Protein AF-A0A2M7EJE0-F1 (afdb_monomer_lite)

Radius of gyration: 30.06 Å; chains: 1; bounding box: 63×24×87 Å

pLDDT: mean 80.67, std 21.47, range [31.56, 97.62]

Foldseek 3Di:
DPDDPVVVVVVVVVVLPPPPPPPPPPPPDDDDDDVVLVVVVVVLVVVLVVVSVVLVVVLVVLVVVLVVVLVVVVVVLVVVLVVVLVVLVVVLVVCCPPDDPVVNVVSVVVSVVVSVVSVVVSVVVVVVSVVVSVVSVVVSVVVSVVVVVVSVVVSVVVVVVSCVVRVHD

Sequence (169 aa):
MKRNTLALLGVLTVLLVASVGVHAEEATVGVTGNAEFKVSAKELRNTIKEERKALFEEGKEARETLREKNKTARENLREENKSEREQFRIDAKASLEGKTPEEKAALMVTIKADRKALSDKNQAERQEFRKAQWDKRKSVTVNIRANVEAFRESVRVRWEALLTSFGRK

Organism: NCBI:txid1974858

Structure (mmCIF, N/CA/C/O backbone):
data_AF-A0A2M7EJE0-F1
#
_entry.id   AF-A0A2M7EJE0-F1
#
loop_
_atom_site.group_PDB
_atom_site.id
_atom_site.type_symbol
_atom_site.label_atom_id
_atom_site.label_alt_id
_atom_site.label_comp_id
_atom_site.label_asym_id
_atom_site.label_entity_id
_atom_site.label_seq_id
_atom_site.pdbx_PDB_ins_code
_atom_site.Cartn_x
_atom_site.Cartn_y
_atom_site.Cartn_z
_atom_site.occupancy
_atom_site.B_iso_or_equiv
_atom_site.auth_seq_id
_atom_site.auth_comp_id
_atom_site.auth_asym_id
_atom_site.auth_atom_id
_atom_site.pdbx_PDB_model_num
ATOM 1 N N . MET A 1 1 ? -5.206 -21.120 5.003 1.00 37.75 1 MET A N 1
ATOM 2 C CA . MET A 1 1 ? -4.841 -20.654 3.645 1.00 37.75 1 MET A CA 1
ATOM 3 C C . MET A 1 1 ? -3.664 -19.677 3.738 1.00 37.75 1 MET A C 1
ATOM 5 O O . MET A 1 1 ? -3.863 -18.501 4.001 1.00 37.75 1 MET A O 1
ATOM 9 N N . LYS A 1 2 ? -2.421 -20.170 3.644 1.00 42.41 2 LYS A N 1
ATOM 10 C CA . LYS A 1 2 ? -1.180 -19.368 3.732 1.00 42.41 2 LYS A CA 1
ATOM 11 C C . LYS A 1 2 ? -0.164 -19.863 2.699 1.00 42.41 2 LYS A C 1
ATOM 13 O O . LYS A 1 2 ? 0.873 -20.399 3.061 1.00 42.41 2 LYS A O 1
ATOM 18 N N . ARG A 1 3 ? -0.485 -19.760 1.416 1.00 36.16 3 ARG A N 1
ATOM 19 C CA . ARG A 1 3 ? 0.440 -19.998 0.297 1.00 36.16 3 ARG A CA 1
ATOM 20 C C . ARG A 1 3 ? -0.100 -19.133 -0.838 1.00 36.16 3 ARG A C 1
ATOM 22 O O . ARG A 1 3 ? -1.255 -19.342 -1.168 1.00 36.16 3 ARG A O 1
ATOM 29 N N . ASN A 1 4 ? 0.618 -18.078 -1.253 1.00 38.09 4 ASN A N 1
ATOM 30 C CA . ASN A 1 4 ? 0.526 -17.424 -2.585 1.00 38.09 4 ASN A CA 1
ATOM 31 C C . ASN A 1 4 ? 1.178 -16.029 -2.665 1.00 38.09 4 ASN A C 1
ATOM 33 O O . ASN A 1 4 ? 1.406 -15.535 -3.763 1.00 38.09 4 ASN A O 1
ATOM 37 N N . THR A 1 5 ? 1.563 -15.386 -1.558 1.00 41.56 5 THR A N 1
ATOM 38 C CA . THR A 1 5 ? 2.222 -14.062 -1.625 1.00 41.56 5 THR A CA 1
ATOM 39 C C . THR A 1 5 ? 3.677 -14.106 -2.104 1.00 41.56 5 THR A C 1
ATOM 41 O O . THR A 1 5 ? 4.168 -13.104 -2.614 1.00 41.56 5 THR A O 1
ATOM 44 N N . LEU A 1 6 ? 4.352 -15.255 -1.999 1.00 34.09 6 LEU A N 1
ATOM 45 C CA . LEU A 1 6 ? 5.710 -15.458 -2.526 1.00 34.09 6 LEU A CA 1
ATOM 46 C C . LEU A 1 6 ? 5.729 -15.862 -4.009 1.00 34.09 6 LEU A C 1
ATOM 48 O O . LEU A 1 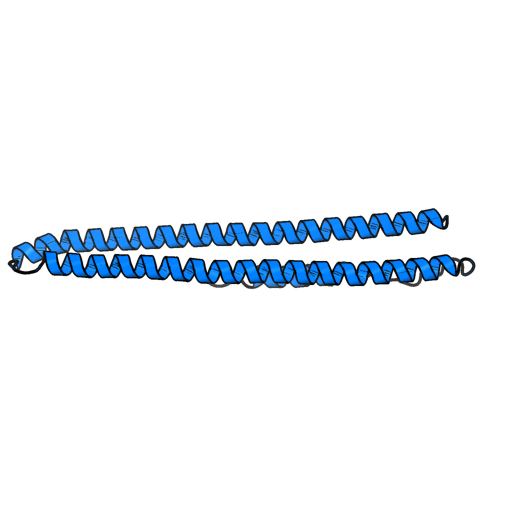6 ? 6.719 -15.616 -4.690 1.00 34.09 6 LEU A O 1
ATOM 52 N N . ALA A 1 7 ? 4.626 -16.401 -4.538 1.00 36.16 7 ALA A N 1
ATOM 53 C CA . ALA A 1 7 ? 4.559 -16.845 -5.930 1.00 36.16 7 ALA A CA 1
ATOM 54 C C . ALA A 1 7 ? 4.528 -15.664 -6.918 1.00 36.16 7 ALA A C 1
ATOM 56 O O . ALA A 1 7 ? 5.196 -15.705 -7.941 1.00 36.16 7 ALA A O 1
ATOM 57 N N . LEU A 1 8 ? 3.846 -14.559 -6.590 1.00 37.41 8 LEU A N 1
ATOM 58 C CA . LEU A 1 8 ? 3.809 -13.375 -7.466 1.00 37.41 8 LEU A CA 1
ATOM 59 C C . LEU A 1 8 ? 5.130 -12.590 -7.494 1.00 37.41 8 LEU A C 1
ATOM 61 O O . LEU A 1 8 ? 5.458 -11.982 -8.509 1.00 37.41 8 LEU A O 1
ATOM 65 N N . LEU A 1 9 ? 5.902 -12.628 -6.404 1.00 38.41 9 LEU A N 1
ATOM 66 C CA . LEU A 1 9 ? 7.243 -12.037 -6.359 1.00 38.41 9 LEU A CA 1
ATOM 67 C C . LEU A 1 9 ? 8.268 -12.906 -7.099 1.00 38.41 9 LEU A C 1
ATOM 69 O O . LEU A 1 9 ? 9.109 -12.352 -7.798 1.00 38.41 9 LEU A O 1
ATOM 73 N N . GLY A 1 10 ? 8.160 -14.237 -7.003 1.00 31.56 10 GLY A N 1
ATOM 74 C CA . GLY A 1 10 ? 9.043 -15.178 -7.704 1.00 31.56 10 GLY A CA 1
ATOM 75 C C . GLY A 1 10 ? 8.803 -15.267 -9.215 1.00 31.56 10 GLY A C 1
ATOM 76 O O . GLY A 1 10 ? 9.753 -15.427 -9.973 1.00 31.56 10 GLY A O 1
ATOM 77 N N . VAL A 1 11 ? 7.562 -15.099 -9.681 1.00 38.72 11 VAL A N 1
ATOM 78 C CA . VAL A 1 11 ? 7.248 -15.160 -11.123 1.00 38.72 11 VAL A CA 1
ATOM 79 C C . VAL A 1 11 ? 7.773 -13.929 -11.879 1.00 38.72 11 VAL A C 1
ATOM 81 O O . VAL A 1 11 ? 8.125 -14.032 -13.053 1.00 38.72 11 VAL A O 1
ATOM 84 N N . LEU A 1 12 ? 7.912 -12.770 -11.221 1.00 38.66 12 LEU A N 1
ATOM 85 C CA . LEU A 1 12 ? 8.420 -11.560 -11.882 1.00 38.66 12 LEU A CA 1
ATOM 86 C C . LEU A 1 12 ? 9.952 -11.510 -11.991 1.00 38.66 12 LEU A C 1
ATOM 88 O O . LEU A 1 12 ? 10.463 -10.877 -12.912 1.00 38.66 12 LEU A O 1
ATOM 92 N N . THR A 1 13 ? 10.688 -12.183 -11.101 1.00 38.59 13 THR A N 1
ATOM 93 C CA . THR A 1 13 ? 12.145 -12.354 -11.243 1.00 38.59 13 THR A CA 1
ATOM 94 C C . THR A 1 13 ? 12.485 -13.241 -12.440 1.00 38.59 13 THR A C 1
ATOM 96 O O . THR A 1 13 ? 13.477 -12.994 -13.118 1.00 38.59 13 THR A O 1
ATOM 99 N N . VAL A 1 14 ? 11.628 -14.215 -12.764 1.00 36.78 14 VAL A N 1
ATOM 100 C CA . VAL A 1 14 ? 11.802 -15.084 -13.940 1.00 36.78 14 VAL A CA 1
ATOM 101 C C . VAL A 1 14 ? 11.536 -14.324 -15.250 1.00 36.78 14 VAL A C 1
ATOM 103 O O . VAL A 1 14 ? 12.257 -14.515 -16.227 1.00 36.78 14 VAL A O 1
ATOM 106 N N . LEU A 1 15 ? 10.592 -13.376 -15.267 1.00 34.88 15 LEU A N 1
ATOM 107 C CA . LEU A 1 15 ? 10.309 -12.560 -16.460 1.00 34.88 15 LEU A CA 1
ATOM 108 C C . LEU A 1 15 ? 11.388 -11.512 -16.785 1.00 34.88 15 LEU A C 1
ATOM 110 O O . LEU A 1 15 ? 11.465 -11.065 -17.924 1.00 34.88 15 LEU A O 1
ATOM 114 N N . LEU A 1 16 ? 12.241 -11.141 -15.824 1.00 35.97 16 LEU A N 1
ATOM 115 C CA . LEU A 1 16 ? 13.325 -10.167 -16.036 1.00 35.97 16 LEU A CA 1
ATOM 116 C C . LEU A 1 16 ? 14.644 -10.824 -16.497 1.00 35.97 16 LEU A C 1
ATOM 118 O O . LEU A 1 16 ? 15.543 -10.137 -16.992 1.00 35.97 16 LEU A O 1
ATOM 122 N N . VAL A 1 17 ? 14.745 -12.152 -16.360 1.00 38.41 17 VAL A N 1
ATOM 123 C CA . VAL A 1 17 ? 15.929 -12.949 -16.724 1.00 38.41 17 VAL A CA 1
ATOM 124 C C . VAL A 1 17 ? 15.751 -13.671 -18.069 1.00 38.41 17 VAL A C 1
ATOM 126 O O . VAL A 1 17 ? 16.739 -13.895 -18.759 1.00 38.41 17 VAL A O 1
ATOM 129 N N . ALA A 1 18 ? 14.524 -13.973 -18.508 1.00 33.56 18 ALA A N 1
ATOM 130 C CA . ALA A 1 18 ? 14.316 -14.883 -19.641 1.00 33.56 18 ALA A CA 1
ATOM 131 C C . ALA A 1 18 ? 14.226 -14.251 -21.050 1.00 33.56 18 ALA A C 1
ATOM 133 O O . ALA A 1 18 ? 14.285 -14.994 -22.023 1.00 33.56 18 ALA A O 1
ATOM 134 N N . SER A 1 19 ? 14.090 -12.928 -21.223 1.00 38.44 19 SER A N 1
ATOM 135 C CA . SER A 1 19 ? 13.755 -12.364 -22.554 1.00 38.44 19 SER A CA 1
ATOM 136 C C . SER A 1 19 ? 14.851 -11.564 -23.263 1.00 38.44 19 SER A C 1
ATOM 138 O O . SER A 1 19 ? 14.570 -10.935 -24.279 1.00 38.44 19 SER A O 1
ATOM 140 N N . VAL A 1 20 ? 16.093 -11.579 -22.774 1.00 43.56 20 VAL A N 1
ATOM 141 C CA . VAL A 1 20 ? 17.253 -11.087 -23.550 1.00 43.56 20 VAL A CA 1
ATOM 142 C C . VAL A 1 20 ? 18.377 -12.120 -23.507 1.00 43.56 20 VAL A C 1
ATOM 144 O O . VAL A 1 20 ? 19.553 -11.804 -23.376 1.00 43.56 20 VAL A O 1
ATOM 147 N N . GLY A 1 21 ? 18.009 -13.393 -23.640 1.00 34.94 21 GLY A N 1
ATOM 148 C CA . GLY A 1 21 ? 18.887 -14.351 -24.290 1.00 34.94 21 GLY A CA 1
ATOM 149 C C . GLY A 1 21 ? 18.871 -14.043 -25.780 1.00 34.94 21 GLY A C 1
ATOM 150 O O . GLY A 1 21 ? 18.246 -14.774 -26.541 1.00 34.94 21 GLY A O 1
ATOM 151 N N . VAL A 1 22 ? 19.521 -12.948 -26.193 1.00 40.69 22 VAL A N 1
ATOM 152 C CA . VAL A 1 22 ? 20.003 -12.839 -27.572 1.00 40.69 22 VAL A CA 1
ATOM 153 C C . VAL A 1 22 ? 21.067 -13.923 -27.675 1.00 40.69 22 VAL A C 1
ATOM 155 O O . VAL A 1 22 ? 22.246 -13.685 -27.420 1.00 40.69 22 VAL A O 1
ATOM 158 N N . HIS A 1 23 ? 20.615 -15.145 -27.955 1.00 33.44 23 HIS A N 1
ATOM 159 C CA . HIS A 1 23 ? 21.432 -16.154 -28.591 1.00 33.44 23 HIS A CA 1
ATOM 160 C C . HIS A 1 23 ? 21.789 -15.536 -29.935 1.00 33.44 23 HIS A C 1
ATOM 162 O O . HIS A 1 23 ? 21.058 -15.643 -30.915 1.00 33.44 23 HIS A O 1
ATOM 168 N N . ALA A 1 24 ? 22.892 -14.793 -29.941 1.00 38.69 24 ALA A N 1
ATOM 169 C CA . ALA A 1 24 ? 23.686 -14.596 -31.131 1.00 38.69 24 ALA A CA 1
ATOM 170 C C . ALA A 1 24 ? 24.288 -15.968 -31.453 1.00 38.69 24 ALA A C 1
ATOM 172 O O . ALA A 1 24 ? 25.471 -16.204 -31.235 1.00 38.69 24 ALA A O 1
ATOM 173 N N . GLU A 1 25 ? 23.429 -16.898 -31.869 1.00 34.81 25 GLU A N 1
ATOM 174 C CA . GLU A 1 25 ? 23.869 -18.023 -32.663 1.00 34.81 25 GLU A CA 1
ATOM 175 C C . GLU A 1 25 ? 24.489 -17.419 -33.913 1.00 34.81 25 GLU A C 1
ATOM 177 O O . GLU A 1 25 ? 23.966 -16.474 -34.515 1.00 34.81 25 GLU A O 1
ATOM 182 N N . GLU A 1 26 ? 25.683 -17.904 -34.200 1.00 39.03 26 GLU A N 1
ATOM 183 C CA . GLU A 1 26 ? 26.560 -17.483 -35.266 1.00 39.03 26 GLU A CA 1
ATOM 184 C C . GLU A 1 26 ? 25.863 -17.684 -36.616 1.00 39.03 26 GLU A C 1
ATOM 186 O O . GLU A 1 26 ? 26.068 -18.672 -37.313 1.00 39.03 26 GLU A O 1
ATOM 191 N N . ALA A 1 27 ? 25.036 -16.718 -37.015 1.00 38.16 27 ALA A N 1
ATOM 192 C CA . ALA A 1 27 ? 24.658 -16.542 -38.402 1.00 38.16 27 ALA A CA 1
ATOM 193 C C . ALA A 1 27 ? 25.917 -16.073 -39.139 1.00 38.16 27 ALA A C 1
ATOM 195 O O . ALA A 1 27 ? 26.210 -14.881 -39.259 1.00 38.16 27 ALA A O 1
ATOM 196 N N . THR A 1 28 ? 26.700 -17.050 -39.583 1.00 42.28 28 THR A N 1
ATOM 197 C CA . THR A 1 28 ? 27.790 -16.929 -40.543 1.00 42.28 28 THR A CA 1
ATOM 198 C C . THR A 1 28 ? 27.217 -16.505 -41.897 1.00 42.28 28 THR A C 1
ATOM 200 O O . THR A 1 28 ? 27.160 -17.267 -42.853 1.00 42.28 28 THR A O 1
ATOM 203 N N . VAL A 1 29 ? 26.777 -15.249 -41.991 1.00 42.22 29 VAL A N 1
ATOM 204 C CA . VAL A 1 29 ? 26.425 -14.601 -43.256 1.00 42.22 29 VAL A CA 1
ATOM 205 C C . VAL A 1 29 ? 27.482 -13.541 -43.546 1.00 42.22 29 VAL A C 1
ATOM 207 O O . VAL A 1 29 ? 27.515 -12.488 -42.915 1.00 42.22 29 VAL A O 1
ATOM 210 N N . GLY A 1 30 ? 28.375 -13.863 -44.486 1.00 39.31 30 GLY A N 1
ATOM 211 C CA . GLY A 1 30 ? 29.156 -12.905 -45.276 1.00 39.31 30 GLY A CA 1
ATOM 212 C C . GLY A 1 30 ? 29.982 -11.888 -44.488 1.00 39.31 30 GLY A C 1
ATOM 213 O O . GLY A 1 30 ? 29.618 -10.721 -44.362 1.00 39.31 30 GLY A O 1
ATOM 214 N N . VAL A 1 31 ? 31.153 -12.304 -44.011 1.00 51.59 31 VAL A N 1
ATOM 215 C CA . VAL A 1 31 ? 32.162 -11.393 -43.462 1.00 51.59 31 VAL A CA 1
ATOM 216 C C . VAL A 1 31 ? 32.800 -10.597 -44.604 1.00 51.59 31 VAL A C 1
ATOM 218 O O . VAL A 1 31 ? 33.654 -11.113 -45.306 1.00 51.59 31 VAL A O 1
ATOM 221 N N . THR A 1 32 ? 32.389 -9.342 -44.786 1.00 46.00 32 THR A N 1
ATOM 222 C CA . THR A 1 32 ? 33.253 -8.146 -44.916 1.00 46.00 32 THR A CA 1
ATOM 223 C C . THR A 1 32 ? 32.375 -6.882 -44.976 1.00 46.00 32 THR A C 1
ATOM 225 O O . THR A 1 32 ? 31.321 -6.883 -45.596 1.00 46.00 32 THR A O 1
ATOM 228 N N . GLY A 1 33 ? 32.801 -5.795 -44.316 1.00 52.59 33 GLY A N 1
ATOM 229 C CA . GLY A 1 33 ? 32.312 -4.439 -44.622 1.00 52.59 33 GLY A CA 1
ATOM 230 C C . GLY A 1 33 ? 31.224 -3.844 -43.718 1.00 52.59 33 GLY A C 1
ATOM 231 O O . GLY A 1 33 ? 30.092 -3.653 -44.136 1.00 52.59 33 GLY A O 1
ATOM 232 N N . ASN A 1 34 ? 31.551 -3.514 -42.468 1.00 67.00 34 ASN A N 1
ATOM 233 C CA . ASN A 1 34 ? 31.708 -2.106 -42.071 1.00 67.00 34 ASN A CA 1
ATOM 234 C C . ASN A 1 34 ? 32.116 -2.074 -40.584 1.00 67.00 34 ASN A C 1
ATOM 236 O O . ASN A 1 34 ? 31.327 -2.439 -39.707 1.00 67.00 34 ASN A O 1
ATOM 240 N N . ALA A 1 35 ? 33.373 -1.725 -40.291 1.00 76.94 35 ALA A N 1
ATOM 241 C CA . ALA A 1 35 ? 33.867 -1.608 -38.915 1.00 76.94 35 ALA A CA 1
ATOM 242 C C . ALA A 1 35 ? 33.007 -0.626 -38.101 1.00 76.94 35 ALA A C 1
ATOM 244 O O . ALA A 1 35 ? 32.750 -0.863 -36.921 1.00 76.94 35 ALA A O 1
ATOM 245 N N . GLU A 1 36 ? 32.469 0.390 -38.774 1.00 76.38 36 GLU A N 1
ATOM 246 C CA . GLU A 1 36 ? 31.546 1.379 -38.225 1.00 76.38 36 GLU A CA 1
ATOM 247 C C . GLU A 1 36 ? 30.266 0.726 -37.688 1.00 76.38 36 GLU A C 1
ATOM 249 O O . GLU A 1 36 ? 29.888 0.997 -36.554 1.00 76.38 36 GLU A O 1
ATOM 254 N N . PHE A 1 37 ? 29.662 -0.238 -38.401 1.00 83.50 37 PHE A N 1
ATOM 255 C CA . PHE A 1 37 ? 28.483 -0.959 -37.897 1.00 83.50 37 PHE A CA 1
ATOM 256 C C . PHE A 1 37 ? 28.789 -1.713 -36.598 1.00 83.50 37 PHE A C 1
ATOM 258 O O . PHE A 1 37 ? 27.985 -1.713 -35.668 1.00 83.50 37 PHE A O 1
ATOM 265 N N . LYS A 1 38 ? 29.955 -2.371 -36.509 1.00 80.94 38 LYS A N 1
ATOM 266 C CA . LYS A 1 38 ? 30.350 -3.102 -35.292 1.00 80.94 38 LYS A CA 1
ATOM 267 C C . LYS A 1 38 ? 30.553 -2.151 -34.111 1.00 80.94 38 LYS A C 1
ATOM 269 O O . LYS A 1 38 ? 30.178 -2.504 -32.992 1.00 80.94 38 LYS A O 1
ATOM 274 N N . VAL A 1 39 ? 31.125 -0.972 -34.356 1.00 84.56 39 VAL A N 1
ATOM 275 C CA . VAL A 1 39 ? 31.301 0.077 -33.344 1.00 84.56 39 VAL A CA 1
ATOM 276 C C . VAL A 1 39 ? 29.941 0.620 -32.901 1.00 84.56 39 VAL A C 1
ATOM 278 O O . VAL A 1 39 ? 29.626 0.520 -31.717 1.00 84.56 39 VAL A O 1
ATOM 281 N N . SER A 1 40 ? 29.077 1.045 -33.827 1.00 84.31 40 SER A N 1
ATOM 282 C CA . SER A 1 40 ? 27.741 1.569 -33.508 1.00 84.31 40 SER A CA 1
ATOM 283 C C . SER A 1 40 ? 26.840 0.536 -32.823 1.00 84.31 40 SER A C 1
ATOM 285 O O . SER A 1 40 ? 26.119 0.859 -31.881 1.00 84.31 40 SER A O 1
ATOM 287 N N . ALA A 1 41 ? 26.912 -0.741 -33.215 1.00 86.12 41 ALA A N 1
ATOM 288 C CA . ALA A 1 41 ? 26.192 -1.814 -32.530 1.00 86.12 41 ALA A CA 1
ATOM 289 C C . ALA A 1 41 ? 26.703 -2.032 -31.097 1.00 86.12 41 ALA A C 1
ATOM 291 O O . ALA A 1 41 ? 25.916 -2.336 -30.198 1.00 86.12 41 ALA A O 1
ATOM 292 N N . LYS A 1 42 ? 28.014 -1.889 -30.862 1.00 88.38 42 LYS A N 1
ATOM 293 C CA . LYS A 1 42 ? 28.612 -1.988 -29.524 1.00 88.38 42 LYS A CA 1
ATOM 294 C C . LYS A 1 42 ? 28.209 -0.803 -28.646 1.00 88.38 42 LYS A C 1
ATOM 296 O O . LYS A 1 42 ? 27.859 -1.012 -27.487 1.00 88.38 42 LYS A O 1
ATOM 301 N N . GLU A 1 43 ? 28.209 0.406 -29.195 1.00 90.50 43 GLU A N 1
ATOM 302 C CA . GLU A 1 43 ? 27.730 1.616 -28.518 1.00 90.50 43 GLU A CA 1
ATOM 303 C C . GLU A 1 43 ? 26.254 1.489 -28.143 1.00 90.50 43 GLU A C 1
ATOM 305 O O . GLU A 1 43 ? 25.912 1.638 -26.972 1.00 90.50 43 GLU A O 1
ATOM 310 N N . LEU A 1 44 ? 25.399 1.079 -29.088 1.00 85.94 44 LEU A N 1
ATOM 311 C CA . LEU A 1 44 ? 23.978 0.850 -28.830 1.00 85.94 44 LEU A CA 1
ATOM 312 C C . LEU A 1 44 ? 23.763 -0.187 -27.717 1.00 85.94 44 LEU A C 1
ATOM 314 O O . LEU A 1 44 ? 22.972 0.046 -26.805 1.00 85.94 44 LEU A O 1
ATOM 318 N N . ARG A 1 45 ? 24.499 -1.308 -27.724 1.00 87.62 45 ARG A N 1
ATOM 319 C CA . ARG A 1 45 ? 24.428 -2.306 -26.638 1.00 87.62 45 ARG A CA 1
ATOM 320 C C . ARG A 1 45 ? 24.830 -1.730 -25.282 1.00 87.62 45 ARG A C 1
ATOM 322 O O . ARG A 1 45 ? 24.203 -2.075 -24.281 1.00 87.62 45 ARG A O 1
ATOM 329 N N . ASN A 1 46 ? 25.857 -0.884 -25.232 1.00 89.31 46 ASN A N 1
ATOM 330 C CA . ASN A 1 46 ? 26.290 -0.249 -23.989 1.00 89.31 46 ASN A CA 1
ATOM 331 C C . ASN A 1 46 ? 25.220 0.712 -23.459 1.00 89.31 46 ASN A C 1
ATOM 333 O O . ASN A 1 46 ? 24.869 0.626 -22.284 1.00 89.31 46 ASN A O 1
ATOM 337 N N . THR A 1 47 ? 24.636 1.543 -24.324 1.00 90.31 47 THR A N 1
ATOM 338 C CA . THR A 1 47 ? 23.534 2.442 -23.955 1.00 90.31 47 THR A CA 1
ATOM 339 C C . THR A 1 47 ? 22.335 1.661 -23.415 1.00 90.31 47 THR A C 1
ATOM 341 O O . THR A 1 47 ? 21.852 1.943 -22.322 1.00 90.31 47 THR A O 1
ATOM 344 N N . ILE A 1 48 ? 21.920 0.599 -24.113 1.00 89.69 48 ILE A N 1
ATOM 345 C CA . ILE A 1 48 ? 20.830 -0.292 -23.677 1.00 89.69 48 ILE A CA 1
ATOM 346 C C . ILE A 1 48 ? 21.140 -0.923 -22.314 1.00 89.69 48 ILE A C 1
ATOM 348 O O . ILE A 1 48 ? 20.248 -1.080 -21.480 1.00 89.69 48 ILE A O 1
ATOM 352 N N . LYS A 1 49 ? 22.396 -1.309 -22.069 1.00 88.88 49 LYS A N 1
ATOM 353 C CA . LYS A 1 49 ? 22.813 -1.910 -20.798 1.00 88.88 49 LYS A CA 1
ATOM 354 C C . LYS A 1 49 ? 22.665 -0.930 -19.635 1.00 88.88 49 LYS A C 1
ATOM 356 O O . LYS A 1 49 ? 22.188 -1.345 -18.579 1.00 88.88 49 LYS A O 1
ATOM 361 N N . GLU A 1 50 ? 23.058 0.327 -19.814 1.00 91.38 50 GLU A N 1
ATOM 362 C CA . GLU A 1 50 ? 22.926 1.349 -18.771 1.00 91.38 50 GLU A CA 1
ATOM 363 C C . GLU A 1 50 ? 21.463 1.756 -18.550 1.00 91.38 50 GLU A C 1
ATOM 365 O O . GLU A 1 50 ? 21.004 1.774 -17.410 1.00 91.38 50 GLU A O 1
ATOM 370 N N . GLU A 1 51 ? 20.679 1.941 -19.614 1.00 86.62 51 GLU A N 1
ATOM 371 C CA . GLU A 1 51 ? 19.236 2.208 -19.502 1.00 86.62 51 GLU A CA 1
ATOM 372 C C . GLU A 1 51 ? 18.485 1.063 -18.804 1.00 86.62 51 GLU A C 1
ATOM 374 O O . GLU A 1 51 ? 17.630 1.296 -17.949 1.00 86.62 51 GLU A O 1
ATOM 379 N N . ARG A 1 52 ? 18.840 -0.197 -19.098 1.00 87.69 52 ARG A N 1
ATOM 380 C CA . ARG A 1 52 ? 18.263 -1.364 -18.415 1.00 87.69 52 ARG A CA 1
ATOM 381 C C . ARG A 1 52 ? 18.564 -1.357 -16.917 1.00 87.69 52 ARG A C 1
ATOM 383 O O . ARG A 1 52 ? 17.701 -1.750 -16.132 1.00 87.69 52 ARG A O 1
ATOM 390 N N . LYS A 1 53 ? 19.776 -0.962 -16.510 1.00 91.00 53 LYS A N 1
ATOM 391 C CA . LYS A 1 53 ? 20.120 -0.834 -15.085 1.00 91.00 53 LYS A CA 1
ATOM 392 C C . LYS A 1 53 ? 19.295 0.266 -14.425 1.00 91.00 53 LYS A C 1
ATOM 394 O O . LYS A 1 53 ? 18.746 0.022 -13.357 1.00 91.00 53 LYS A O 1
ATOM 399 N N . ALA A 1 54 ? 19.166 1.423 -15.075 1.00 89.75 54 ALA A N 1
ATOM 400 C CA . ALA A 1 54 ? 18.363 2.530 -14.564 1.00 89.75 54 ALA A CA 1
ATOM 401 C C . ALA A 1 54 ? 16.897 2.113 -14.346 1.00 89.75 54 ALA A C 1
ATOM 403 O O . ALA A 1 54 ? 16.366 2.293 -13.255 1.00 89.75 54 ALA A O 1
ATOM 404 N N . LEU A 1 55 ? 16.284 1.440 -15.327 1.00 87.81 55 LEU A N 1
ATOM 405 C CA . LEU A 1 55 ? 14.920 0.904 -15.210 1.00 87.81 55 LEU A CA 1
ATOM 406 C C . LEU A 1 55 ? 14.767 -0.121 -14.079 1.00 87.81 55 LEU A C 1
ATOM 408 O O . LEU A 1 55 ? 13.718 -0.206 -13.437 1.00 87.81 55 LEU A O 1
ATOM 412 N N . PHE A 1 56 ? 15.796 -0.938 -13.845 1.00 85.56 56 PHE A N 1
ATOM 413 C CA . PHE A 1 56 ? 15.780 -1.908 -12.757 1.00 85.56 56 PHE A CA 1
ATOM 414 C C . PHE A 1 56 ? 15.816 -1.225 -11.384 1.00 85.56 56 PHE A C 1
ATOM 416 O O . PHE A 1 56 ? 15.029 -1.599 -10.510 1.00 85.56 56 PHE A O 1
ATOM 423 N N . GLU A 1 57 ? 16.685 -0.228 -11.199 1.00 89.81 57 GLU A N 1
ATOM 424 C CA . GLU A 1 57 ? 16.753 0.529 -9.945 1.00 89.81 57 GLU A CA 1
ATOM 425 C C . GLU A 1 57 ? 15.473 1.341 -9.709 1.00 89.81 57 GLU A C 1
ATOM 427 O O . GLU A 1 57 ? 14.904 1.246 -8.624 1.00 89.81 57 GLU A O 1
ATOM 432 N N . GLU A 1 58 ? 14.914 1.997 -10.730 1.00 87.56 58 GLU A N 1
ATOM 433 C CA . GLU A 1 58 ? 13.622 2.694 -10.621 1.00 87.56 58 GLU A CA 1
ATOM 434 C C . GLU A 1 58 ? 12.505 1.738 -10.155 1.00 87.56 58 GLU A C 1
ATOM 436 O O . GLU A 1 58 ? 11.742 2.018 -9.224 1.00 87.56 58 GLU A O 1
ATOM 441 N N . GLY A 1 59 ? 12.434 0.543 -10.754 1.00 86.50 59 GLY A N 1
ATOM 442 C CA . GLY A 1 59 ? 11.461 -0.478 -10.368 1.00 86.50 59 GLY A CA 1
ATOM 443 C C . GLY A 1 59 ? 11.655 -1.002 -8.941 1.00 86.50 59 GLY A C 1
ATOM 444 O O . GLY A 1 59 ? 10.682 -1.405 -8.292 1.00 86.50 59 GLY A O 1
ATOM 445 N N . LYS A 1 60 ? 12.891 -1.013 -8.437 1.00 88.00 60 LYS A N 1
ATOM 446 C CA . LYS A 1 60 ? 13.226 -1.406 -7.064 1.00 88.00 60 LYS A CA 1
ATOM 447 C C . LYS A 1 60 ? 12.846 -0.307 -6.072 1.00 88.00 60 LYS A C 1
ATOM 449 O O . LYS A 1 60 ? 12.132 -0.606 -5.112 1.00 88.00 60 LYS A O 1
ATOM 454 N N . GLU A 1 61 ? 13.210 0.941 -6.344 1.00 89.25 61 GLU A N 1
ATOM 455 C CA . GLU A 1 61 ? 12.862 2.107 -5.524 1.00 89.25 61 GLU A CA 1
ATOM 456 C C . GLU A 1 61 ? 11.344 2.290 -5.404 1.00 89.25 61 GLU A C 1
ATOM 458 O O . GLU A 1 61 ? 10.815 2.488 -4.305 1.00 89.25 61 GLU A O 1
ATOM 463 N N . ALA A 1 62 ? 10.600 2.124 -6.504 1.00 85.38 62 ALA A N 1
ATOM 464 C CA . ALA A 1 62 ? 9.139 2.199 -6.494 1.00 85.38 62 ALA A CA 1
ATOM 465 C C . ALA A 1 62 ? 8.507 1.141 -5.567 1.00 85.38 62 ALA A C 1
ATOM 467 O O . ALA A 1 62 ? 7.528 1.407 -4.857 1.00 85.38 62 ALA A O 1
ATOM 468 N N . ARG A 1 63 ? 9.074 -0.074 -5.533 1.00 86.31 63 ARG A N 1
ATOM 469 C CA . ARG A 1 63 ? 8.613 -1.155 -4.644 1.00 86.31 63 ARG A CA 1
ATOM 470 C C . ARG A 1 63 ? 8.962 -0.886 -3.189 1.00 86.31 63 ARG A C 1
ATOM 472 O O . ARG A 1 63 ? 8.145 -1.186 -2.317 1.00 86.31 63 ARG A O 1
ATOM 479 N N . GLU A 1 64 ? 10.152 -0.362 -2.928 1.00 91.06 64 GLU A N 1
ATOM 480 C CA . GLU A 1 64 ? 10.617 -0.029 -1.585 1.00 91.06 64 GLU A CA 1
ATOM 481 C C . GLU A 1 64 ? 9.785 1.104 -0.982 1.00 91.06 64 GLU A C 1
ATOM 483 O O . GLU A 1 64 ? 9.173 0.920 0.072 1.00 91.06 64 GLU A O 1
ATOM 488 N N . THR A 1 65 ? 9.585 2.180 -1.742 1.00 91.31 65 THR A N 1
ATOM 489 C CA . THR A 1 65 ? 8.693 3.292 -1.385 1.00 91.31 65 THR A CA 1
ATOM 490 C C . THR A 1 65 ? 7.285 2.800 -1.047 1.00 91.31 65 THR A C 1
ATOM 492 O O . THR A 1 65 ? 6.689 3.186 -0.037 1.00 91.31 65 THR A O 1
ATOM 495 N N . LEU A 1 66 ? 6.722 1.910 -1.875 1.00 91.00 66 LEU A N 1
ATOM 496 C CA . LEU A 1 66 ? 5.404 1.338 -1.608 1.00 91.00 66 LEU A CA 1
ATOM 497 C C . LEU A 1 66 ? 5.407 0.456 -0.348 1.00 91.00 66 LEU A C 1
ATOM 499 O O . LEU A 1 66 ? 4.420 0.415 0.391 1.00 91.00 66 LEU A O 1
ATOM 503 N N . ARG A 1 67 ? 6.485 -0.289 -0.095 1.00 89.50 67 ARG A N 1
ATOM 504 C CA . ARG A 1 67 ? 6.615 -1.153 1.082 1.00 89.50 67 ARG A CA 1
ATOM 505 C C . ARG A 1 67 ? 6.643 -0.337 2.370 1.00 89.50 67 ARG A C 1
ATOM 507 O O . ARG A 1 67 ? 5.944 -0.719 3.309 1.00 89.50 67 ARG A O 1
ATOM 514 N N . GLU A 1 68 ? 7.396 0.754 2.406 1.00 92.19 68 GLU A N 1
ATOM 515 C CA . GLU A 1 68 ? 7.487 1.640 3.569 1.00 92.19 68 GLU A CA 1
ATOM 516 C C . GLU A 1 68 ? 6.155 2.324 3.857 1.00 92.19 68 GLU A C 1
ATOM 518 O O . GLU A 1 68 ? 5.611 2.161 4.949 1.00 92.19 68 GLU A O 1
ATOM 523 N N . LYS A 1 69 ? 5.543 2.949 2.841 1.00 91.25 69 LYS A N 1
ATOM 524 C CA . LYS A 1 69 ? 4.206 3.557 2.968 1.00 91.25 69 LYS A CA 1
ATOM 525 C C . LYS A 1 69 ? 3.171 2.558 3.496 1.00 91.25 69 LYS A C 1
ATOM 527 O O . LYS A 1 69 ? 2.343 2.895 4.340 1.00 91.25 69 LYS A O 1
ATOM 532 N N . ASN A 1 70 ? 3.239 1.304 3.045 1.00 90.69 70 ASN A N 1
ATOM 533 C CA . ASN A 1 70 ? 2.352 0.237 3.516 1.00 90.69 70 ASN A CA 1
ATOM 534 C C . ASN A 1 70 ? 2.601 -0.174 4.964 1.00 90.69 70 ASN A C 1
ATOM 536 O O . ASN A 1 70 ? 1.656 -0.576 5.646 1.00 90.69 70 ASN A O 1
ATOM 540 N N . LYS A 1 71 ? 3.857 -0.143 5.413 1.00 91.38 71 LYS A N 1
ATOM 541 C CA . LYS A 1 71 ? 4.217 -0.458 6.793 1.00 91.38 71 LYS A CA 1
ATOM 542 C C . LYS A 1 71 ? 3.621 0.593 7.726 1.00 91.38 71 LYS A C 1
ATOM 544 O O . LYS A 1 71 ? 2.826 0.222 8.586 1.00 91.38 71 LYS A O 1
ATOM 549 N N . THR A 1 72 ? 3.896 1.867 7.462 1.00 92.81 72 THR A N 1
ATOM 550 C CA . THR A 1 72 ? 3.391 2.994 8.256 1.00 92.81 72 THR A CA 1
ATOM 551 C C . THR A 1 72 ? 1.867 3.014 8.288 1.00 92.81 72 THR A C 1
ATOM 553 O O . THR A 1 72 ? 1.266 3.025 9.355 1.00 92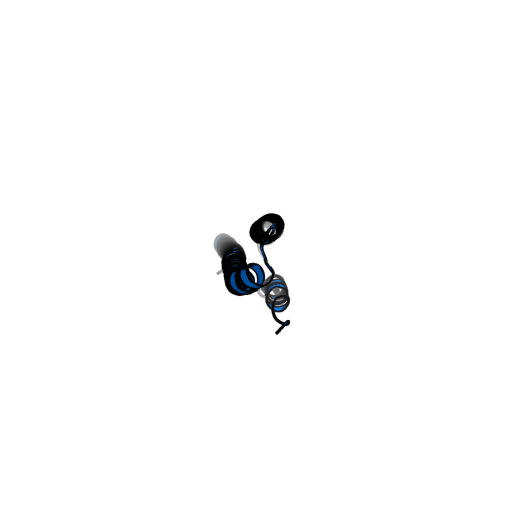.81 72 THR A O 1
ATOM 556 N N . ALA A 1 73 ? 1.206 2.897 7.132 1.00 92.38 73 ALA A N 1
ATOM 557 C CA . ALA A 1 73 ? -0.255 2.919 7.090 1.00 92.38 73 ALA A CA 1
ATOM 558 C C . ALA A 1 73 ? -0.893 1.742 7.861 1.00 92.38 73 ALA A C 1
ATOM 560 O O . ALA A 1 73 ? -1.977 1.873 8.426 1.00 92.38 73 ALA A O 1
ATOM 561 N N . ARG A 1 74 ? -0.220 0.584 7.916 1.00 94.50 74 ARG A N 1
ATOM 562 C CA . ARG A 1 74 ? -0.678 -0.573 8.696 1.00 94.50 74 ARG A CA 1
ATOM 563 C C . ARG A 1 74 ? -0.470 -0.377 10.196 1.00 94.50 74 ARG A C 1
ATOM 565 O O . ARG A 1 74 ? -1.261 -0.911 10.972 1.00 94.50 74 ARG A O 1
ATOM 572 N N . GLU A 1 75 ? 0.609 0.285 10.596 1.00 95.06 75 GLU A N 1
ATOM 573 C CA . GLU A 1 75 ? 0.885 0.632 11.993 1.00 95.06 75 GLU A CA 1
ATOM 574 C C . GLU A 1 75 ? -0.156 1.631 12.498 1.00 95.06 75 GLU A C 1
ATOM 576 O O . GLU A 1 75 ? -0.842 1.311 13.465 1.00 95.06 75 GLU A O 1
ATOM 581 N N . ASN A 1 76 ? -0.417 2.702 11.746 1.00 95.12 76 ASN A N 1
ATOM 582 C CA . ASN A 1 76 ? -1.456 3.683 12.074 1.00 95.12 76 ASN A CA 1
ATOM 583 C C . ASN A 1 76 ? -2.831 3.023 12.252 1.00 95.12 76 ASN A C 1
ATOM 585 O O . ASN A 1 76 ? -3.454 3.161 13.300 1.00 95.12 76 ASN A O 1
ATOM 589 N N . LEU A 1 77 ? -3.264 2.201 11.284 1.00 95.25 77 LEU A N 1
ATOM 590 C CA . LEU A 1 77 ? -4.546 1.493 11.383 1.00 95.25 77 LEU A CA 1
ATOM 591 C C . LEU A 1 77 ? -4.603 0.570 12.609 1.00 95.25 77 LEU A C 1
ATOM 593 O O . LEU A 1 77 ? -5.662 0.355 13.192 1.00 95.25 77 LEU A O 1
ATOM 597 N N . ARG A 1 78 ? -3.481 -0.051 12.988 1.00 94.56 78 ARG A N 1
ATOM 598 C CA . ARG A 1 78 ? -3.428 -0.921 14.170 1.00 94.56 78 ARG A CA 1
ATOM 599 C C . ARG A 1 78 ? -3.534 -0.128 15.461 1.00 94.56 78 ARG A C 1
ATOM 601 O O . ARG A 1 78 ? -4.191 -0.622 16.374 1.00 94.56 78 ARG A O 1
ATOM 608 N N . GLU A 1 79 ? -2.873 1.017 15.540 1.00 96.38 79 GLU A N 1
ATOM 609 C CA . GLU A 1 79 ? -2.896 1.892 16.710 1.00 96.38 79 GLU A CA 1
ATOM 610 C C . GLU A 1 79 ? -4.272 2.507 16.918 1.00 96.38 79 GLU A C 1
ATOM 612 O O . GLU A 1 79 ? -4.807 2.395 18.017 1.00 96.38 79 GLU A O 1
ATOM 617 N N . GLU A 1 80 ? -4.897 3.016 15.860 1.00 95.75 80 GLU A N 1
ATOM 618 C CA . GLU A 1 80 ? -6.270 3.526 15.885 1.00 95.75 80 GLU A CA 1
ATOM 619 C C . GLU A 1 80 ? -7.244 2.455 16.395 1.00 95.75 80 GLU A C 1
ATOM 621 O O . GLU A 1 80 ? -7.891 2.617 17.428 1.00 95.75 80 GLU A O 1
ATOM 626 N N . ASN A 1 81 ? -7.215 1.271 15.776 1.00 95.56 81 ASN A N 1
ATOM 627 C CA . ASN A 1 81 ? -8.019 0.126 16.197 1.00 95.56 81 ASN A CA 1
ATOM 628 C C . ASN A 1 81 ? -7.755 -0.327 17.643 1.00 95.56 81 ASN A C 1
ATOM 630 O O . ASN A 1 81 ? -8.627 -0.924 18.275 1.00 95.56 81 ASN A O 1
ATOM 634 N N . LYS A 1 82 ? -6.524 -0.168 18.140 1.00 95.75 82 LYS A N 1
ATOM 635 C CA . LYS A 1 82 ? -6.158 -0.514 19.518 1.00 95.75 82 LYS A CA 1
ATOM 636 C C . LYS A 1 82 ? -6.705 0.534 20.485 1.00 95.75 82 LYS A C 1
ATOM 638 O O . LYS A 1 82 ? -7.245 0.147 21.516 1.00 95.75 82 LYS A O 1
ATOM 643 N N . SER A 1 83 ? -6.580 1.811 20.134 1.00 96.12 83 SER A N 1
ATOM 644 C CA . SER A 1 83 ? -7.084 2.943 20.907 1.00 96.12 83 SER A CA 1
ATOM 645 C C . SER A 1 83 ? -8.600 2.866 21.072 1.00 96.12 83 SER A C 1
ATOM 647 O O . SER A 1 83 ? -9.083 2.862 22.198 1.00 96.12 83 SER A O 1
ATOM 649 N N . GLU A 1 84 ? -9.348 2.650 19.984 1.00 95.50 84 GLU A N 1
ATOM 650 C CA . GLU A 1 84 ? -10.812 2.511 20.040 1.00 95.50 84 GLU A CA 1
ATOM 651 C C . GLU A 1 84 ? -11.258 1.378 20.977 1.00 95.50 84 GLU A C 1
ATOM 653 O O . GLU A 1 84 ? -12.200 1.522 21.754 1.00 95.50 84 GLU A O 1
ATOM 658 N N . ARG A 1 85 ? -10.564 0.233 20.937 1.00 96.25 85 ARG A N 1
ATOM 659 C CA . ARG A 1 85 ? -10.871 -0.912 21.810 1.00 96.25 85 ARG A CA 1
ATOM 660 C C . ARG A 1 85 ? -10.572 -0.628 23.273 1.00 96.25 85 ARG A C 1
ATOM 662 O O . ARG A 1 85 ? -11.281 -1.138 24.138 1.00 96.25 85 ARG A O 1
ATOM 669 N N . GLU A 1 86 ? -9.506 0.115 23.544 1.00 96.94 86 GLU A N 1
ATOM 670 C CA . GLU A 1 86 ? -9.150 0.490 24.907 1.00 96.94 86 GLU A CA 1
ATOM 671 C C . GLU A 1 86 ? -10.126 1.526 25.458 1.00 96.94 86 GLU A C 1
ATOM 673 O O . GLU A 1 86 ? -10.619 1.348 26.569 1.00 96.94 86 GLU A O 1
ATOM 678 N N . GLN A 1 87 ? -10.496 2.525 24.655 1.00 97.12 87 GLN A N 1
ATOM 679 C CA . GLN A 1 87 ? -11.519 3.498 25.022 1.00 97.12 87 GLN A CA 1
ATOM 680 C C . GLN A 1 87 ? -12.850 2.803 25.323 1.00 97.12 87 GLN A C 1
ATOM 682 O O . GLN A 1 87 ? -13.405 2.979 26.402 1.00 97.12 87 GLN A O 1
ATOM 687 N N . PHE A 1 88 ? -13.285 1.888 24.449 1.00 97.25 88 PHE A N 1
ATOM 688 C CA . PHE A 1 88 ? -14.472 1.072 24.696 1.00 97.25 88 PHE A CA 1
ATOM 689 C C . PHE A 1 88 ? -14.392 0.307 26.028 1.00 97.25 88 PHE A C 1
ATOM 691 O O . PHE A 1 88 ? -15.378 0.193 26.752 1.00 97.25 88 PHE A O 1
ATOM 698 N N . ARG A 1 89 ? -13.217 -0.235 26.377 1.00 95.81 89 ARG A N 1
ATOM 699 C CA . ARG A 1 89 ? -13.010 -0.959 27.640 1.00 95.81 89 ARG A CA 1
ATOM 700 C C . ARG A 1 89 ? -13.144 -0.037 28.853 1.00 95.81 89 ARG A C 1
ATOM 702 O O . ARG A 1 89 ? -13.699 -0.467 29.865 1.00 95.81 89 ARG A O 1
ATOM 709 N N . ILE A 1 90 ? -12.634 1.188 28.756 1.00 97.56 90 ILE A N 1
ATOM 710 C CA . ILE A 1 90 ? -12.748 2.216 29.796 1.00 97.56 90 ILE A CA 1
ATOM 711 C C . ILE A 1 90 ? -14.218 2.606 29.979 1.00 97.56 90 ILE A C 1
ATOM 713 O O . ILE A 1 90 ? -14.730 2.513 31.094 1.00 97.56 90 ILE A O 1
ATOM 717 N N . ASP A 1 91 ? -14.913 2.927 28.890 1.00 96.50 91 ASP A N 1
ATOM 718 C CA . ASP A 1 91 ? -16.315 3.362 28.913 1.00 96.50 91 ASP A CA 1
ATOM 719 C C . ASP A 1 91 ? -17.243 2.254 29.428 1.00 96.50 91 ASP A C 1
ATOM 721 O O . ASP A 1 91 ? -18.122 2.489 30.262 1.00 96.50 91 ASP A O 1
ATOM 725 N N . ALA A 1 92 ? -17.004 1.011 29.000 1.00 95.44 92 ALA A N 1
ATOM 726 C CA . ALA A 1 92 ? -17.724 -0.157 29.493 1.00 95.44 92 ALA A CA 1
ATOM 727 C C . ALA A 1 92 ? -17.509 -0.370 30.996 1.00 95.44 92 ALA A C 1
ATOM 729 O O . ALA A 1 92 ? -18.446 -0.723 31.709 1.00 95.44 92 ALA A O 1
ATOM 730 N N . LYS A 1 93 ? -16.285 -0.158 31.497 1.00 95.69 93 LYS A N 1
ATOM 731 C CA . LYS A 1 93 ? -15.991 -0.274 32.929 1.00 95.69 93 LYS A CA 1
ATOM 732 C C . LYS A 1 93 ? -16.701 0.823 33.723 1.00 95.69 93 LYS A C 1
ATOM 734 O O . LYS A 1 93 ? -17.336 0.502 34.724 1.00 95.69 93 LYS A O 1
ATOM 739 N N . ALA A 1 94 ? -16.627 2.069 33.260 1.00 95.88 94 ALA A N 1
ATOM 740 C CA . ALA A 1 94 ? -17.293 3.207 33.888 1.00 95.88 94 ALA A CA 1
ATOM 741 C C . ALA A 1 94 ? -18.820 3.025 33.928 1.00 95.88 94 ALA A C 1
ATOM 743 O O . ALA A 1 94 ? -19.449 3.261 34.954 1.00 95.88 94 ALA A O 1
ATOM 744 N N . SER A 1 95 ? -19.414 2.493 32.855 1.00 94.12 95 SER A N 1
ATOM 745 C CA . SER A 1 95 ? -20.858 2.216 32.773 1.00 94.12 95 SER A CA 1
ATOM 746 C C . SER A 1 95 ? -21.350 1.174 33.789 1.00 94.12 95 SER A C 1
ATOM 748 O O . SER A 1 95 ? -22.539 1.121 34.099 1.00 94.12 95 SER A O 1
ATOM 750 N N . LEU A 1 96 ? -20.452 0.328 34.304 1.00 94.81 96 LEU A N 1
ATOM 751 C CA . LEU A 1 96 ? -20.756 -0.702 35.303 1.00 94.81 96 LEU A CA 1
ATOM 752 C C . LEU A 1 96 ? -20.439 -0.250 36.740 1.00 94.81 96 LEU A C 1
ATOM 754 O O . LEU A 1 96 ? -20.753 -0.971 37.692 1.00 94.81 96 LEU A O 1
ATOM 758 N N . GLU A 1 97 ? -19.791 0.897 36.925 1.00 95.12 97 GLU A N 1
ATOM 759 C CA . GLU A 1 97 ? -19.387 1.396 38.237 1.00 95.12 97 GLU A CA 1
ATOM 760 C C . GLU A 1 97 ? -20.604 1.866 39.052 1.00 95.12 97 GLU A C 1
ATOM 762 O O . GLU A 1 97 ? -21.552 2.432 38.516 1.00 95.12 97 GLU A O 1
ATOM 767 N N . GLY A 1 98 ? -20.635 1.552 40.352 1.00 94.44 98 GLY A N 1
ATOM 768 C CA . GLY A 1 98 ? -21.762 1.892 41.237 1.00 94.44 98 GLY A CA 1
ATOM 769 C C . GLY A 1 98 ? -23.077 1.131 40.987 1.00 94.44 98 GLY A C 1
ATOM 770 O O . GLY A 1 98 ? -24.035 1.335 41.724 1.00 94.44 98 GLY A O 1
ATOM 771 N N . LYS A 1 99 ? -23.132 0.236 39.989 1.00 95.50 99 LYS A N 1
ATOM 772 C CA . LYS A 1 99 ? -24.334 -0.534 39.619 1.00 95.50 99 LYS A CA 1
ATOM 773 C C . LYS A 1 99 ? -24.545 -1.804 40.447 1.00 95.50 99 LYS A C 1
ATOM 775 O O . LYS A 1 99 ? -23.573 -2.473 40.836 1.00 95.50 99 LYS A O 1
ATOM 780 N N . THR A 1 100 ? -25.812 -2.173 40.656 1.00 97.06 100 THR A N 1
ATOM 781 C CA . THR A 1 100 ? -26.192 -3.445 41.295 1.00 97.06 100 THR A CA 1
ATOM 782 C C . THR A 1 100 ? -25.838 -4.643 40.399 1.00 97.06 100 THR A C 1
ATOM 784 O O . THR A 1 100 ? -25.610 -4.476 39.196 1.00 97.06 100 THR A O 1
ATOM 787 N N . PRO A 1 101 ? -25.764 -5.877 40.936 1.00 94.94 101 PRO A N 1
ATOM 788 C CA . PRO A 1 101 ? -25.509 -7.069 40.123 1.00 94.94 101 PRO A CA 1
ATOM 789 C C . PRO A 1 101 ? -26.529 -7.277 38.992 1.00 94.94 101 PRO A C 1
ATOM 791 O O . PRO A 1 101 ? -26.150 -7.694 37.899 1.00 94.94 101 PRO A O 1
ATOM 794 N N . GLU A 1 102 ? -27.797 -6.945 39.231 1.00 93.62 102 GLU A N 1
ATOM 795 C CA . GLU A 1 102 ? -28.891 -7.081 38.262 1.00 93.62 102 GLU A CA 1
ATOM 796 C C . GLU A 1 102 ? -28.766 -6.058 37.125 1.00 93.62 102 GLU A C 1
ATOM 798 O O . GLU A 1 102 ? -28.813 -6.425 35.949 1.00 93.62 102 GLU A O 1
ATOM 803 N N . GLU A 1 103 ? -28.493 -4.790 37.453 1.00 94.50 103 GLU A N 1
ATOM 804 C CA . GLU A 1 103 ? -28.219 -3.748 36.455 1.00 94.50 103 GLU A CA 1
ATOM 805 C C . GLU A 1 103 ? -26.972 -4.082 35.622 1.00 94.50 103 GLU A C 1
ATOM 807 O O . GLU A 1 103 ? -26.970 -3.931 34.398 1.00 94.50 103 GLU A O 1
ATOM 812 N N . LYS A 1 104 ? -25.910 -4.586 36.267 1.00 95.94 104 LYS A N 1
ATOM 813 C CA . LYS A 1 104 ? -24.685 -5.027 35.583 1.00 95.94 104 LYS A CA 1
ATOM 814 C C . LYS A 1 104 ? -24.954 -6.172 34.618 1.00 95.94 104 LYS A C 1
ATOM 816 O O . LYS A 1 104 ? -24.382 -6.179 33.531 1.00 95.94 104 LYS A O 1
ATOM 821 N N . ALA A 1 105 ? -25.793 -7.136 34.997 1.00 94.06 105 ALA A N 1
ATOM 822 C CA . ALA A 1 105 ? -26.153 -8.255 34.133 1.00 94.06 105 ALA A CA 1
ATOM 823 C C . ALA A 1 105 ? -26.898 -7.775 32.879 1.00 94.06 105 ALA A C 1
ATOM 825 O O . ALA A 1 105 ? -26.546 -8.193 31.773 1.00 94.06 105 ALA A O 1
ATOM 826 N N . ALA A 1 106 ? -27.848 -6.848 33.037 1.00 94.69 106 ALA A N 1
ATOM 827 C CA . ALA A 1 106 ? -28.563 -6.236 31.919 1.00 94.69 106 ALA A CA 1
ATOM 828 C C . ALA A 1 106 ? -27.616 -5.448 30.989 1.00 94.69 106 ALA A C 1
ATOM 830 O O . ALA A 1 106 ? -27.602 -5.681 29.779 1.00 94.69 106 ALA A O 1
ATOM 831 N N . LEU A 1 107 ? -26.754 -4.588 31.545 1.00 95.12 107 LEU A N 1
ATOM 832 C CA . LEU A 1 107 ? -25.768 -3.804 30.783 1.00 95.12 107 LEU A CA 1
ATOM 833 C C . LEU A 1 107 ? -24.683 -4.670 30.129 1.00 95.12 107 LEU A C 1
ATOM 835 O O . LEU A 1 107 ? -24.140 -4.328 29.081 1.00 95.12 107 LEU A O 1
ATOM 839 N N . MET A 1 108 ? -24.348 -5.822 30.707 1.00 94.69 108 MET A N 1
ATOM 840 C CA . MET A 1 108 ? -23.357 -6.712 30.105 1.00 94.69 108 MET A CA 1
ATOM 841 C C . MET A 1 108 ? -23.818 -7.291 28.767 1.00 94.69 108 MET A C 1
ATOM 843 O O . MET A 1 108 ? -22.971 -7.618 27.934 1.00 94.69 108 MET A O 1
ATOM 847 N N . VAL A 1 109 ? -25.127 -7.430 28.545 1.00 96.19 109 VAL A N 1
ATOM 848 C CA . VAL A 1 109 ? -25.666 -7.891 27.259 1.00 96.19 109 VAL A CA 1
ATOM 849 C C . VAL A 1 109 ? -25.389 -6.855 26.170 1.00 96.19 109 VAL A C 1
ATOM 851 O O . VAL A 1 109 ? -24.851 -7.214 25.121 1.00 96.19 109 VAL A O 1
ATOM 854 N N . THR A 1 110 ? -25.668 -5.577 26.442 1.00 96.00 110 THR A N 1
ATOM 855 C CA . THR A 1 110 ? -25.431 -4.479 25.492 1.00 96.00 110 THR A CA 1
ATOM 856 C C . THR A 1 110 ? -23.940 -4.268 25.249 1.00 96.00 110 THR A C 1
ATOM 858 O O . THR A 1 110 ? -23.498 -4.342 24.108 1.00 96.00 110 THR A O 1
ATOM 861 N N . ILE A 1 111 ? -23.123 -4.188 26.304 1.00 96.38 111 ILE A N 1
ATOM 862 C CA . ILE A 1 111 ? -21.663 -4.038 26.181 1.00 96.38 111 ILE A CA 1
ATOM 863 C C . ILE A 1 111 ? -21.042 -5.194 25.374 1.00 96.38 111 ILE A C 1
ATOM 865 O O . ILE A 1 111 ? -20.113 -4.991 24.591 1.00 96.38 111 ILE A O 1
ATOM 869 N N . LYS A 1 112 ? -21.522 -6.435 25.530 1.00 96.25 112 LYS A N 1
ATOM 870 C CA . LYS A 1 112 ? -21.034 -7.560 24.711 1.00 96.25 112 LYS A CA 1
ATOM 871 C C . LYS A 1 112 ? -21.409 -7.397 23.238 1.00 96.25 112 LYS A C 1
ATOM 873 O O . LYS A 1 112 ? -20.576 -7.710 22.383 1.00 96.25 112 LYS A O 1
ATOM 878 N N . ALA A 1 113 ? -22.622 -6.931 22.949 1.00 96.56 113 ALA A N 1
ATOM 879 C CA . ALA A 1 113 ? -23.068 -6.658 21.588 1.00 96.56 113 ALA A CA 1
ATOM 880 C C . ALA A 1 113 ? -22.242 -5.530 20.949 1.00 96.56 113 ALA A C 1
ATOM 882 O O . ALA A 1 113 ? -21.692 -5.727 19.865 1.00 96.56 113 ALA A O 1
ATOM 883 N N . ASP A 1 114 ? -22.035 -4.421 21.658 1.00 96.38 114 ASP A N 1
ATOM 884 C CA . ASP A 1 114 ? -21.258 -3.277 21.171 1.00 96.38 114 ASP A CA 1
ATOM 885 C C . ASP A 1 114 ? -19.789 -3.645 20.953 1.00 96.38 114 ASP A C 1
ATOM 887 O O . ASP A 1 114 ? -19.200 -3.329 19.920 1.00 96.38 114 ASP A O 1
ATOM 891 N N . ARG A 1 115 ? -19.198 -4.425 21.869 1.00 96.62 115 ARG A N 1
ATOM 892 C CA . ARG A 1 115 ? -17.843 -4.968 21.695 1.00 96.62 115 ARG A CA 1
ATOM 893 C C . ARG A 1 115 ? -17.739 -5.813 20.429 1.00 96.62 115 ARG A C 1
ATOM 895 O O . ARG A 1 115 ? -16.711 -5.783 19.745 1.00 96.62 115 ARG A O 1
ATOM 902 N N . LYS A 1 116 ? -18.759 -6.628 20.149 1.00 97.25 116 LYS A N 1
ATOM 903 C CA . LYS A 1 116 ? -18.798 -7.450 18.941 1.00 97.25 116 LYS A CA 1
ATOM 904 C C . LYS A 1 116 ? -18.911 -6.569 17.698 1.00 97.25 116 LYS A C 1
ATOM 906 O O . LYS A 1 116 ? -18.106 -6.753 16.789 1.00 97.25 116 LYS A O 1
ATOM 911 N N . ALA A 1 117 ? -19.817 -5.595 17.696 1.00 97.62 117 ALA A N 1
ATOM 912 C CA . ALA A 1 117 ? -19.972 -4.639 16.604 1.00 97.62 117 ALA A CA 1
ATOM 913 C C . ALA A 1 117 ? -18.664 -3.877 16.326 1.00 97.62 117 ALA A C 1
ATOM 915 O O . ALA A 1 117 ? -18.218 -3.822 15.181 1.00 97.62 117 ALA A O 1
ATOM 916 N N . LEU A 1 118 ? -17.980 -3.398 17.371 1.00 96.94 118 LEU A N 1
ATOM 917 C CA . LEU A 1 118 ? -16.665 -2.767 17.261 1.00 96.94 118 LEU A CA 1
ATOM 918 C C . LEU A 1 118 ? -15.624 -3.733 16.681 1.00 96.94 118 LEU A C 1
ATOM 920 O O . LEU A 1 118 ? -14.863 -3.385 15.785 1.00 96.94 118 LEU A O 1
ATOM 924 N N . SER A 1 119 ? -15.580 -4.983 17.145 1.00 95.69 119 SER A N 1
ATOM 925 C CA . SER A 1 119 ? -14.653 -5.968 16.581 1.00 95.69 119 SER A CA 1
ATOM 926 C C . SER A 1 119 ? -14.911 -6.236 15.095 1.00 95.69 119 SER A C 1
ATOM 928 O O . SER A 1 119 ? -13.946 -6.388 14.340 1.00 95.69 119 SER A O 1
ATOM 930 N N . ASP A 1 120 ? -16.179 -6.300 14.689 1.00 97.56 120 ASP A N 1
ATOM 931 C CA . ASP A 1 120 ? -16.596 -6.556 13.312 1.00 97.56 120 ASP A CA 1
ATOM 932 C C . ASP A 1 120 ? -16.270 -5.349 12.406 1.00 97.56 120 ASP A C 1
ATOM 934 O O . ASP A 1 120 ? -15.677 -5.540 11.340 1.00 97.56 120 ASP A O 1
ATOM 938 N N . LYS A 1 121 ? -16.513 -4.112 12.870 1.00 97.19 121 LYS A N 1
ATOM 939 C CA . LYS A 1 121 ? -16.077 -2.859 12.217 1.00 97.19 121 LYS A CA 1
ATOM 940 C C . LYS A 1 121 ? -14.563 -2.857 11.979 1.00 97.19 121 LYS A C 1
ATOM 942 O O . LYS A 1 121 ? -14.103 -2.791 10.840 1.00 97.19 121 LYS A O 1
ATOM 947 N N . ASN A 1 122 ? -13.785 -3.068 13.038 1.00 95.38 122 ASN A N 1
ATOM 948 C CA . ASN A 1 122 ? -12.321 -3.099 12.995 1.00 95.38 122 ASN A CA 1
ATOM 949 C C . ASN A 1 122 ? -11.792 -4.198 12.055 1.00 95.38 122 ASN A C 1
ATOM 951 O O . ASN A 1 122 ? -10.705 -4.102 11.476 1.00 95.38 122 ASN A O 1
ATOM 955 N N . GLN A 1 123 ? -12.528 -5.304 11.919 1.00 95.31 123 GLN A N 1
ATOM 956 C CA . GLN A 1 123 ? -12.203 -6.362 10.971 1.00 95.31 123 GLN A CA 1
ATOM 957 C C . GLN A 1 123 ? -12.493 -5.948 9.524 1.00 95.31 123 GLN A C 1
ATOM 959 O O . GLN A 1 123 ? -11.661 -6.247 8.658 1.00 95.31 123 GLN A O 1
ATOM 964 N N . ALA A 1 124 ? -13.622 -5.287 9.269 1.00 96.06 124 ALA A N 1
ATOM 965 C CA . ALA A 1 124 ? -13.996 -4.773 7.956 1.00 96.06 124 ALA A CA 1
ATOM 966 C C . ALA A 1 124 ? -12.976 -3.740 7.454 1.00 96.06 124 ALA A C 1
ATOM 968 O O . ALA A 1 124 ? -12.391 -3.936 6.389 1.00 96.06 124 ALA A O 1
ATOM 969 N N . GLU A 1 125 ? -12.616 -2.752 8.276 1.00 95.19 125 GLU A N 1
ATOM 970 C CA . GLU A 1 125 ? -11.582 -1.757 7.948 1.00 95.19 125 GLU A CA 1
ATOM 971 C C . GLU A 1 125 ? -10.248 -2.416 7.576 1.00 95.19 125 GLU A C 1
ATOM 973 O O . GLU A 1 125 ? -9.595 -2.077 6.588 1.00 95.19 125 GLU A O 1
ATOM 978 N N . ARG A 1 126 ? -9.838 -3.448 8.325 1.00 94.19 126 ARG A N 1
ATOM 979 C CA . ARG A 1 126 ? -8.622 -4.211 8.009 1.00 94.19 126 ARG A CA 1
ATOM 980 C C . ARG A 1 126 ? -8.729 -4.975 6.690 1.00 94.19 126 ARG A C 1
ATOM 982 O O . ARG A 1 126 ? -7.689 -5.245 6.082 1.00 94.19 126 ARG A O 1
ATOM 989 N N . GLN A 1 127 ? -9.918 -5.422 6.288 1.00 95.00 127 GLN A N 1
ATOM 990 C CA . GLN A 1 127 ? -10.133 -6.078 4.995 1.00 95.00 127 GLN A CA 1
ATOM 991 C C . GLN A 1 127 ? -10.043 -5.067 3.854 1.00 95.00 127 GLN A C 1
ATOM 993 O O . GLN A 1 127 ? -9.286 -5.304 2.911 1.00 95.00 127 GLN A O 1
ATOM 998 N N . GLU A 1 128 ? -10.727 -3.932 3.978 1.00 94.94 128 GLU A N 1
ATOM 999 C CA . GLU A 1 128 ? -10.690 -2.847 2.997 1.00 94.94 128 GLU A CA 1
ATOM 1000 C C . GLU A 1 128 ? -9.278 -2.298 2.821 1.00 94.94 128 GLU A C 1
ATOM 1002 O O . GLU A 1 128 ? -8.779 -2.223 1.698 1.00 94.94 128 GLU A O 1
ATOM 1007 N N . PHE A 1 129 ? -8.568 -2.056 3.926 1.00 94.94 129 PHE A N 1
ATOM 1008 C CA . PHE A 1 129 ? -7.164 -1.670 3.895 1.00 94.94 129 PHE A CA 1
ATOM 1009 C C . PHE A 1 129 ? -6.320 -2.685 3.120 1.00 94.94 129 PHE A C 1
ATOM 1011 O O . PHE A 1 129 ? -5.553 -2.314 2.234 1.00 94.94 129 PHE A O 1
ATOM 1018 N N . ARG A 1 130 ? -6.455 -3.989 3.407 1.00 91.50 130 ARG A N 1
ATOM 1019 C CA . ARG A 1 130 ? -5.695 -5.025 2.685 1.00 91.50 130 ARG A CA 1
ATOM 1020 C C . ARG A 1 130 ? -6.000 -5.028 1.191 1.00 91.50 130 ARG A C 1
ATOM 1022 O O . ARG A 1 130 ? -5.067 -5.206 0.410 1.00 91.50 130 ARG A O 1
ATOM 1029 N N . LYS A 1 131 ? -7.265 -4.839 0.810 1.00 94.00 131 LYS A N 1
ATOM 1030 C CA . LYS A 1 131 ? -7.693 -4.765 -0.589 1.00 94.00 131 LYS A CA 1
ATOM 1031 C C . LYS A 1 131 ? -7.066 -3.553 -1.279 1.00 94.00 131 LYS A C 1
ATOM 1033 O O . LYS A 1 131 ? -6.340 -3.731 -2.250 1.00 94.00 131 LYS A O 1
ATOM 1038 N N . ALA A 1 132 ? -7.197 -2.366 -0.688 1.00 93.31 132 ALA A N 1
ATOM 1039 C CA . ALA A 1 132 ? -6.591 -1.141 -1.202 1.00 93.31 132 ALA A CA 1
ATOM 1040 C C . ALA A 1 132 ? -5.062 -1.260 -1.350 1.00 93.31 132 ALA A C 1
ATOM 1042 O O . ALA A 1 132 ? -4.490 -0.819 -2.347 1.00 93.31 132 ALA A O 1
ATOM 1043 N N . GLN A 1 133 ? -4.380 -1.900 -0.392 1.00 91.31 133 GLN A N 1
ATOM 1044 C CA . GLN A 1 133 ? -2.936 -2.129 -0.502 1.00 91.31 133 GLN A CA 1
ATOM 1045 C C . GLN A 1 133 ? -2.558 -3.158 -1.564 1.00 91.31 133 GLN A C 1
ATOM 1047 O O . GLN A 1 133 ? -1.483 -3.061 -2.161 1.00 91.31 133 GLN A O 1
ATOM 1052 N N . TRP A 1 134 ? -3.408 -4.151 -1.808 1.00 89.44 134 TRP A N 1
ATOM 1053 C CA . TRP A 1 134 ? -3.208 -5.089 -2.904 1.00 89.44 134 TRP A CA 1
ATOM 1054 C C . TRP A 1 134 ? -3.377 -4.397 -4.260 1.00 89.44 134 TRP A C 1
ATOM 1056 O O . TRP A 1 134 ? -2.512 -4.556 -5.122 1.00 89.44 134 TRP A O 1
ATOM 1066 N N . ASP A 1 135 ? -4.400 -3.557 -4.412 1.00 91.69 135 ASP A N 1
ATOM 1067 C CA . ASP A 1 135 ? -4.641 -2.787 -5.635 1.00 91.69 135 ASP A CA 1
ATOM 1068 C C . ASP A 1 135 ? -3.466 -1.848 -5.950 1.00 91.69 135 ASP A C 1
ATOM 1070 O O . ASP A 1 135 ? -2.969 -1.835 -7.076 1.00 91.69 135 ASP A O 1
ATOM 1074 N N . LYS A 1 136 ? -2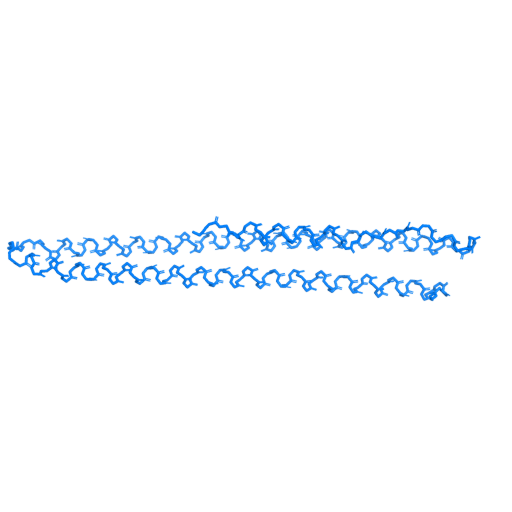.916 -1.156 -4.940 1.00 89.75 136 LYS A N 1
ATOM 1075 C CA . LYS A 1 136 ? -1.704 -0.327 -5.097 1.00 89.75 136 LYS A CA 1
ATOM 1076 C C . LYS A 1 136 ? -0.470 -1.131 -5.520 1.00 89.75 136 LYS A C 1
ATOM 1078 O O . LYS A 1 136 ? 0.342 -0.670 -6.315 1.00 89.75 136 LYS A O 1
ATOM 1083 N N . ARG A 1 137 ? -0.294 -2.352 -5.003 1.00 89.31 137 ARG A N 1
ATOM 1084 C CA . ARG A 1 137 ? 0.807 -3.239 -5.436 1.00 89.31 137 ARG A CA 1
ATOM 1085 C C . ARG A 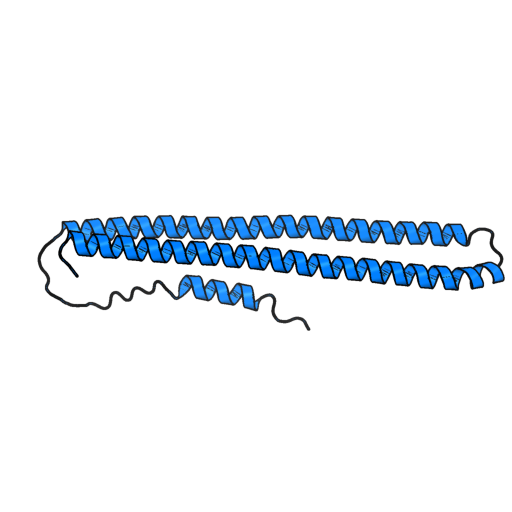1 137 ? 0.623 -3.692 -6.876 1.00 89.31 137 ARG A C 1
ATOM 1087 O O . ARG A 1 137 ? 1.597 -3.772 -7.628 1.00 89.31 137 ARG A O 1
ATOM 1094 N N . LYS A 1 138 ? -0.618 -3.995 -7.253 1.00 90.50 138 LYS A N 1
ATOM 1095 C CA . LYS A 1 138 ? -0.966 -4.383 -8.613 1.00 90.50 138 LYS A CA 1
ATOM 1096 C C . LYS A 1 138 ? -0.686 -3.240 -9.585 1.00 90.50 138 LYS A C 1
ATOM 1098 O O . LYS A 1 138 ? -0.032 -3.491 -10.591 1.00 90.50 138 LYS A O 1
ATOM 1103 N N . SER A 1 139 ? -1.086 -2.008 -9.267 1.00 89.38 139 SER A N 1
ATOM 1104 C CA . SER A 1 139 ? -0.829 -0.852 -10.134 1.00 89.38 139 SER A CA 1
ATOM 1105 C C . SER A 1 139 ? 0.666 -0.595 -10.333 1.00 89.38 139 SER A C 1
ATOM 1107 O O . SER A 1 139 ? 1.104 -0.482 -11.471 1.00 89.38 139 SER A O 1
ATOM 1109 N N . VAL A 1 140 ? 1.481 -0.631 -9.269 1.00 89.12 140 VAL A N 1
ATOM 1110 C CA . VAL A 1 140 ? 2.949 -0.511 -9.397 1.00 89.12 140 VAL A CA 1
ATOM 1111 C C . VAL A 1 140 ? 3.526 -1.615 -10.285 1.00 89.12 140 VAL A C 1
ATOM 1113 O O . VAL A 1 140 ? 4.393 -1.359 -11.112 1.00 89.12 140 VAL A O 1
ATOM 1116 N N . THR A 1 141 ? 3.021 -2.843 -10.165 1.00 87.56 141 THR A N 1
ATOM 1117 C CA . THR A 1 141 ? 3.471 -3.957 -11.013 1.00 87.56 141 THR A CA 1
ATOM 1118 C C . THR A 1 141 ? 3.107 -3.743 -12.483 1.00 87.56 141 THR A C 1
ATOM 1120 O O . THR A 1 141 ? 3.922 -4.032 -13.357 1.00 87.56 141 THR A O 1
ATOM 1123 N N . VAL A 1 142 ? 1.902 -3.236 -12.761 1.00 90.31 142 VAL A N 1
ATOM 1124 C CA . VAL A 1 142 ? 1.452 -2.905 -14.121 1.00 90.31 142 VAL A CA 1
ATOM 1125 C C . VAL A 1 142 ? 2.304 -1.783 -14.712 1.00 90.31 142 VAL A C 1
ATOM 1127 O O . VAL A 1 142 ? 2.768 -1.928 -15.837 1.00 90.31 142 VAL A O 1
ATOM 1130 N N . ASN A 1 143 ? 2.597 -0.732 -13.945 1.00 88.69 143 ASN A N 1
ATOM 1131 C CA . ASN A 1 143 ? 3.441 0.374 -14.402 1.00 88.69 143 ASN A CA 1
ATOM 1132 C C . ASN A 1 143 ? 4.868 -0.090 -14.716 1.00 88.69 143 ASN A C 1
ATOM 1134 O O . ASN A 1 143 ? 5.389 0.212 -15.782 1.00 88.69 143 ASN A O 1
ATOM 1138 N N . ILE A 1 144 ? 5.478 -0.897 -13.838 1.00 86.56 144 ILE A N 1
ATOM 1139 C CA . ILE A 1 144 ? 6.807 -1.475 -14.100 1.00 86.56 144 ILE A CA 1
ATOM 1140 C C . ILE A 1 144 ? 6.784 -2.314 -15.384 1.00 86.56 144 ILE A C 1
ATOM 1142 O O . ILE A 1 144 ? 7.713 -2.235 -16.183 1.00 86.56 144 ILE A O 1
ATOM 1146 N N . ARG A 1 145 ? 5.730 -3.110 -15.609 1.00 87.19 145 ARG A N 1
ATOM 1147 C CA . ARG A 1 145 ? 5.594 -3.894 -16.843 1.00 87.19 145 ARG A CA 1
ATOM 1148 C C . ARG A 1 145 ? 5.500 -2.992 -18.073 1.00 87.19 145 ARG A C 1
ATOM 1150 O O . ARG A 1 145 ? 6.226 -3.238 -19.029 1.00 87.19 145 ARG A O 1
ATOM 1157 N N . ALA A 1 146 ? 4.660 -1.962 -18.029 1.00 90.06 146 ALA A N 1
ATOM 1158 C CA . ALA A 1 146 ? 4.508 -1.014 -19.128 1.00 90.06 146 ALA A CA 1
ATOM 1159 C C . ALA A 1 146 ? 5.838 -0.312 -19.455 1.00 90.06 146 ALA A C 1
ATOM 1161 O O . ALA A 1 146 ? 6.213 -0.231 -20.621 1.00 90.06 146 ALA A O 1
ATOM 1162 N N . ASN A 1 147 ? 6.606 0.098 -18.439 1.00 87.19 147 ASN A N 1
ATOM 1163 C CA . ASN A 1 147 ? 7.932 0.696 -18.634 1.00 87.19 147 ASN A CA 1
ATOM 1164 C C . ASN A 1 147 ? 8.913 -0.288 -19.293 1.00 87.19 147 ASN A C 1
ATOM 1166 O O . ASN A 1 147 ? 9.662 0.086 -20.194 1.00 87.19 147 ASN A O 1
ATOM 1170 N N . VAL A 1 148 ? 8.892 -1.562 -18.887 1.00 88.19 148 VAL A N 1
ATOM 1171 C CA . VAL A 1 148 ? 9.714 -2.612 -19.511 1.00 88.19 148 VAL A CA 1
ATOM 1172 C C . VAL A 1 148 ? 9.304 -2.856 -20.965 1.00 88.19 148 VAL A C 1
ATOM 1174 O O . VAL A 1 148 ? 10.169 -3.039 -21.817 1.00 88.19 148 VAL A O 1
ATOM 1177 N N . GLU A 1 149 ? 8.009 -2.862 -21.272 1.00 90.62 149 GLU A N 1
ATOM 1178 C CA . GLU A 1 149 ? 7.505 -3.017 -22.641 1.00 90.62 149 GLU A CA 1
ATOM 1179 C C . GLU A 1 149 ? 7.904 -1.827 -23.522 1.00 90.62 149 GLU A C 1
ATOM 1181 O O . GLU A 1 149 ? 8.457 -2.036 -24.601 1.00 90.62 149 GLU A O 1
ATOM 1186 N N . ALA A 1 150 ? 7.745 -0.598 -23.027 1.00 91.25 150 ALA A N 1
ATOM 1187 C CA . ALA A 1 150 ? 8.189 0.612 -23.716 1.00 91.25 150 ALA A CA 1
ATOM 1188 C C . ALA A 1 150 ? 9.706 0.607 -23.978 1.00 91.25 150 ALA A C 1
ATOM 1190 O O . ALA A 1 150 ? 10.158 0.967 -25.064 1.00 91.25 150 ALA A O 1
ATOM 1191 N N . PHE A 1 151 ? 10.503 0.139 -23.015 1.00 90.25 151 PHE A N 1
ATOM 1192 C CA . PHE A 1 151 ? 11.942 -0.034 -23.199 1.00 90.25 151 PHE A CA 1
ATOM 1193 C C . PHE A 1 151 ? 12.280 -1.088 -24.256 1.00 90.25 151 PHE A C 1
ATOM 1195 O O . PHE A 1 151 ? 13.132 -0.860 -25.109 1.00 90.25 151 PHE A O 1
ATOM 1202 N N . ARG A 1 152 ? 11.614 -2.248 -24.237 1.00 90.69 152 ARG A N 1
ATOM 1203 C CA . ARG A 1 152 ? 11.830 -3.289 -25.256 1.00 90.69 152 ARG A CA 1
ATOM 1204 C C . ARG A 1 152 ? 11.520 -2.766 -26.654 1.00 90.69 152 ARG A C 1
ATOM 1206 O O . ARG A 1 152 ? 12.270 -3.047 -27.586 1.00 90.69 152 ARG A O 1
ATOM 1213 N N . GLU A 1 153 ? 10.458 -1.984 -26.776 1.00 92.12 153 GLU A N 1
ATOM 1214 C CA . GLU A 1 153 ? 10.068 -1.366 -28.034 1.00 92.12 153 GLU A CA 1
ATOM 1215 C C . GLU A 1 153 ? 11.081 -0.306 -28.490 1.00 92.12 153 GLU A C 1
ATOM 1217 O O . GLU A 1 153 ? 11.487 -0.298 -29.652 1.00 92.12 153 GLU A O 1
ATOM 1222 N N . SER A 1 154 ? 11.604 0.516 -27.573 1.00 90.31 154 SER A N 1
ATOM 1223 C CA . SER A 1 154 ? 12.659 1.485 -27.901 1.00 90.31 154 SER A CA 1
ATOM 1224 C C . SER A 1 154 ? 13.961 0.810 -28.345 1.00 90.31 154 SER A C 1
ATOM 1226 O O . SER A 1 154 ? 14.666 1.317 -29.220 1.00 90.31 154 SER A O 1
ATOM 1228 N N . VAL A 1 155 ? 14.298 -0.348 -27.767 1.00 91.81 155 VAL A N 1
ATOM 1229 C CA . VAL A 1 155 ? 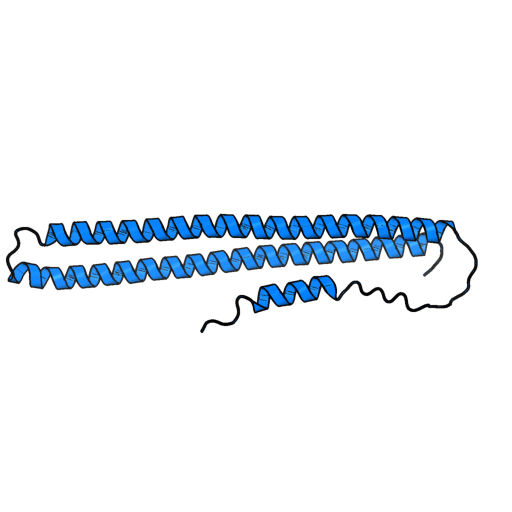15.431 -1.172 -28.208 1.00 91.81 155 VAL A CA 1
ATOM 1230 C C . VAL A 1 155 ? 15.200 -1.694 -29.622 1.00 91.81 155 VAL A C 1
ATOM 1232 O O . VAL A 1 155 ? 16.096 -1.570 -30.456 1.00 91.81 155 VAL A O 1
ATOM 1235 N N . ARG A 1 156 ? 14.008 -2.237 -29.904 1.00 91.06 156 ARG A N 1
ATOM 1236 C CA . ARG A 1 156 ? 13.637 -2.755 -31.228 1.00 91.06 156 ARG A CA 1
ATOM 12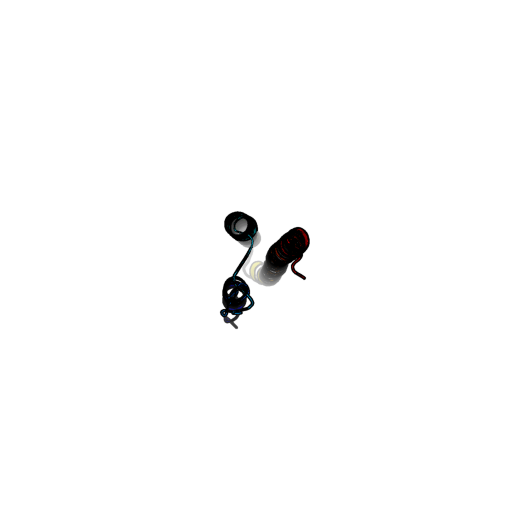37 C C . ARG A 1 156 ? 13.775 -1.676 -32.300 1.00 91.06 156 ARG A C 1
ATOM 1239 O O . ARG A 1 156 ? 14.502 -1.875 -33.267 1.00 91.06 156 ARG A O 1
ATOM 1246 N N . VAL A 1 157 ? 13.161 -0.513 -32.081 1.00 91.94 157 VAL A N 1
ATOM 1247 C CA . VAL A 1 157 ? 13.187 0.612 -33.029 1.00 91.94 157 VAL A CA 1
ATOM 1248 C C . VAL A 1 157 ? 14.614 1.111 -33.273 1.00 91.94 157 VAL A C 1
ATOM 1250 O O . VAL A 1 157 ? 15.007 1.311 -34.420 1.00 91.94 157 VAL A O 1
ATOM 1253 N N . ARG A 1 158 ? 15.430 1.271 -32.220 1.00 90.06 158 ARG A N 1
ATOM 1254 C CA . ARG A 1 158 ? 16.836 1.692 -32.373 1.00 90.06 158 ARG A CA 1
ATOM 1255 C C . ARG A 1 158 ? 17.679 0.659 -33.117 1.00 90.06 158 ARG A C 1
ATOM 1257 O O . ARG A 1 158 ? 18.566 1.036 -33.879 1.00 90.06 158 ARG A O 1
ATOM 1264 N N . TRP A 1 159 ? 17.410 -0.627 -32.910 1.00 88.31 159 TRP A N 1
ATOM 1265 C CA . TRP A 1 159 ? 18.088 -1.700 -33.630 1.00 88.31 159 TRP A CA 1
ATOM 1266 C C . TRP A 1 159 ? 17.707 -1.723 -35.116 1.00 88.31 159 TRP A C 1
ATOM 1268 O O . TRP A 1 159 ? 18.588 -1.791 -35.967 1.00 88.31 159 TRP A O 1
ATOM 1278 N N . GLU A 1 160 ? 16.422 -1.590 -35.444 1.00 87.94 160 GLU A N 1
ATOM 1279 C CA . GLU A 1 160 ? 15.941 -1.503 -36.832 1.00 87.94 160 GLU A CA 1
ATOM 1280 C C . GLU A 1 160 ? 16.485 -0.267 -37.557 1.00 87.94 160 GLU A C 1
ATOM 1282 O O . GLU A 1 160 ? 16.908 -0.359 -38.712 1.00 87.94 160 GLU A O 1
ATOM 1287 N N . ALA A 1 161 ? 16.547 0.877 -36.871 1.00 88.62 161 ALA A N 1
ATOM 1288 C CA . ALA A 1 161 ? 17.154 2.092 -37.405 1.00 88.62 161 ALA A CA 1
ATOM 1289 C C . ALA A 1 161 ? 18.644 1.889 -37.725 1.00 88.62 161 ALA A C 1
ATOM 1291 O O . ALA A 1 161 ? 19.105 2.302 -38.789 1.00 88.62 161 ALA A O 1
ATOM 1292 N N . LEU A 1 162 ? 19.378 1.204 -36.841 1.00 86.25 162 LEU A N 1
ATOM 1293 C CA . LEU A 1 162 ? 20.784 0.866 -37.057 1.00 86.25 162 LEU A CA 1
ATOM 1294 C C . LEU A 1 162 ? 20.974 -0.119 -38.220 1.00 86.25 162 LEU A C 1
ATOM 1296 O O . LEU A 1 162 ? 21.919 0.005 -38.987 1.00 86.25 162 LEU A O 1
ATOM 1300 N N . LEU A 1 163 ? 20.102 -1.112 -38.377 1.00 84.38 163 LEU A N 1
ATOM 1301 C CA . LEU A 1 163 ? 20.170 -2.021 -39.524 1.00 84.38 163 LEU A CA 1
ATOM 1302 C C . LEU A 1 163 ? 19.923 -1.261 -40.837 1.00 84.38 163 LEU A C 1
ATOM 1304 O O . LEU A 1 163 ? 20.717 -1.365 -41.777 1.00 84.38 163 LEU A O 1
ATOM 1308 N N . THR A 1 164 ? 18.894 -0.410 -40.847 1.00 87.62 164 THR A N 1
ATOM 1309 C CA . THR A 1 164 ? 18.508 0.405 -42.006 1.00 87.62 164 THR A CA 1
ATOM 1310 C C . THR A 1 164 ? 19.616 1.370 -42.428 1.00 87.62 164 THR A C 1
ATOM 1312 O O . THR A 1 164 ? 19.896 1.479 -43.622 1.00 87.62 164 THR A O 1
ATOM 1315 N N . SER A 1 165 ? 20.292 2.036 -41.482 1.00 83.88 165 SER A N 1
ATOM 1316 C CA . SER A 1 165 ? 21.367 2.994 -41.792 1.00 83.88 165 SER A CA 1
ATOM 1317 C C . SER A 1 165 ? 22.596 2.348 -42.438 1.00 83.88 165 SER A C 1
ATOM 1319 O O . SER A 1 165 ? 23.342 3.023 -43.142 1.00 83.88 165 SER A O 1
ATOM 1321 N N . PHE A 1 166 ? 22.779 1.040 -42.255 1.00 82.69 166 PHE A N 1
ATOM 1322 C CA . PHE A 1 166 ? 23.858 0.264 -42.867 1.00 82.69 166 PHE A CA 1
ATOM 1323 C C . PHE A 1 166 ? 23.369 -0.654 -44.000 1.00 82.69 166 PHE A C 1
ATOM 1325 O O . PHE A 1 166 ? 24.078 -1.587 -44.380 1.00 82.69 166 PHE A O 1
ATOM 1332 N N . GLY A 1 167 ? 22.169 -0.406 -44.543 1.00 72.75 167 GLY A N 1
ATOM 1333 C CA . GLY A 1 167 ? 21.621 -1.133 -45.694 1.00 72.75 167 GLY A CA 1
ATOM 1334 C C . GLY A 1 167 ? 21.296 -2.606 -45.427 1.00 72.75 167 GLY A C 1
ATOM 1335 O O . GLY A 1 167 ? 21.103 -3.368 -46.372 1.00 72.75 167 GLY A O 1
ATOM 1336 N N . ARG A 1 168 ? 21.239 -3.023 -44.157 1.00 61.12 168 ARG A N 1
ATOM 1337 C CA . ARG A 1 168 ? 20.854 -4.380 -43.754 1.00 61.12 168 ARG A CA 1
ATOM 1338 C C . ARG A 1 168 ? 19.356 -4.368 -43.453 1.00 61.12 168 ARG A C 1
ATOM 1340 O O . ARG A 1 168 ? 18.919 -3.593 -42.610 1.00 61.12 168 ARG A O 1
ATOM 1347 N N . LYS A 1 169 ? 18.568 -5.174 -44.161 1.00 52.41 169 LYS A N 1
ATOM 1348 C CA . LYS A 1 169 ? 17.164 -5.449 -43.822 1.00 52.41 169 LYS A CA 1
ATOM 1349 C C . LYS A 1 169 ? 17.052 -6.852 -43.258 1.00 52.41 169 LYS A C 1
ATOM 1351 O O . LYS A 1 169 ? 17.793 -7.723 -43.765 1.00 52.41 169 LYS A O 1
#

Secondary structure (DSSP, 8-state):
---SHHHHHHHHHHHHHSS-------------S-HHHHHHHHHHHHHHHHHHHHHHHHHHHHHHHHHHHHHHHHHHHHHHHHHHHHHHHHHHHHHTTT--HHHHHHHHHHHHHHHHHHHHHHHHHHHHHHHHHHHHHHHHHHHHHHHHHHHHHHHHHHHHHHHHHTT--